Protein AF-A0A524CAQ0-F1 (afdb_monomer_lite)

Radius of gyration: 18.73 Å; chains: 1; bounding box: 38×40×57 Å

Secondary structure (DSSP, 8-state):
--HHHHHHHHHHHHHHHHHTT------TTTSGGGTT-----EEEEEE-TTS-EEEEEEEESSHHHHHHHHHHTT--------------TTTGGGGS----

pLDDT: mean 82.41, std 15.88, range [35.44, 95.94]

Foldseek 3Di:
DCLVVVLVVLLQVVLLCVLVVHDDDFCPPPPPSNPVPPFDWDFDWDADPVRDTDTHDTQDRGSVSVSVVCVVVVNNGDDDDDDDPDPPVVVVVPPDDDDD

Sequence (100 aa):
MNGEIAQIVALTCHANAFLKGEKIDKFYPNNSTCKFCKKISFVEIIKNSQGKSEIGEILASTPDKWFSFLKSNKSKGVRINRIAQSEDDRLNIGFVGQGG

Structure (mmCIF, N/CA/C/O backbone):
data_AF-A0A524CAQ0-F1
#
_entry.id   AF-A0A524CAQ0-F1
#
loop_
_atom_site.group_PDB
_atom_site.id
_atom_site.type_symbol
_atom_site.label_atom_id
_atom_site.label_alt_id
_atom_site.label_comp_id
_atom_site.label_asym_id
_atom_site.label_entity_id
_atom_site.label_seq_id
_atom_site.pdbx_PDB_ins_code
_atom_site.Cartn_x
_atom_site.Cartn_y
_atom_site.Cartn_z
_atom_site.occupancy
_atom_site.B_iso_or_equiv
_atom_site.auth_seq_id
_atom_site.auth_comp_id
_atom_site.auth_asym_id
_atom_site.auth_atom_id
_atom_site.pdbx_PDB_model_num
ATOM 1 N N . MET A 1 1 ? 10.945 -5.297 -16.167 1.00 53.41 1 MET A N 1
ATOM 2 C CA . MET A 1 1 ? 10.601 -3.875 -15.941 1.00 53.41 1 MET A CA 1
ATOM 3 C C . MET A 1 1 ? 9.132 -3.612 -15.564 1.00 53.41 1 MET A C 1
ATOM 5 O O . MET A 1 1 ? 8.784 -2.453 -15.415 1.00 53.41 1 MET A O 1
ATOM 9 N N . ASN A 1 2 ? 8.278 -4.627 -15.334 1.00 71.69 2 ASN A N 1
ATOM 10 C CA . ASN A 1 2 ? 6.864 -4.418 -14.944 1.00 71.69 2 ASN A CA 1
ATOM 11 C C . ASN A 1 2 ? 6.559 -4.779 -13.475 1.00 71.69 2 ASN A C 1
ATOM 13 O O . ASN A 1 2 ? 5.399 -4.753 -13.066 1.00 71.69 2 ASN A O 1
ATOM 17 N N . GLY A 1 3 ? 7.570 -5.161 -12.687 1.00 80.19 3 GLY A N 1
ATOM 18 C CA . GLY A 1 3 ? 7.367 -5.709 -11.342 1.00 80.19 3 GLY A CA 1
ATOM 19 C C . GLY A 1 3 ? 6.862 -4.660 -10.355 1.00 80.19 3 GLY A C 1
ATOM 20 O O . GLY A 1 3 ? 5.936 -4.911 -9.594 1.00 80.19 3 GLY A O 1
ATOM 21 N N . GLU A 1 4 ? 7.419 -3.460 -10.428 1.00 83.88 4 GLU A N 1
ATOM 22 C CA . GLU A 1 4 ? 7.112 -2.323 -9.565 1.00 83.88 4 GLU A CA 1
ATOM 23 C C . GLU A 1 4 ? 5.703 -1.788 -9.843 1.00 83.88 4 GLU A C 1
ATOM 25 O O . GLU A 1 4 ? 4.933 -1.526 -8.922 1.00 83.88 4 GLU A O 1
ATOM 30 N N . ILE A 1 5 ? 5.319 -1.704 -11.121 1.00 86.94 5 ILE A N 1
ATOM 31 C CA . ILE A 1 5 ? 3.960 -1.314 -11.517 1.00 86.94 5 ILE A CA 1
ATOM 32 C C . ILE A 1 5 ? 2.955 -2.354 -11.013 1.00 86.94 5 ILE A C 1
ATOM 34 O O . ILE A 1 5 ? 1.956 -1.988 -10.396 1.00 86.94 5 ILE A O 1
ATOM 38 N N . ALA A 1 6 ? 3.235 -3.648 -11.209 1.00 88.75 6 ALA A N 1
ATOM 39 C CA . ALA A 1 6 ? 2.381 -4.721 -10.703 1.00 88.75 6 ALA A CA 1
ATOM 40 C C . ALA A 1 6 ? 2.240 -4.670 -9.171 1.00 88.75 6 ALA A C 1
ATOM 42 O O . ALA A 1 6 ? 1.135 -4.840 -8.660 1.00 88.75 6 ALA A O 1
ATOM 43 N N . GLN A 1 7 ? 3.321 -4.369 -8.442 1.00 90.50 7 GLN A N 1
ATOM 44 C CA . GLN A 1 7 ? 3.295 -4.184 -6.987 1.00 90.50 7 GLN A CA 1
ATOM 45 C C . GLN A 1 7 ? 2.392 -3.021 -6.568 1.00 90.50 7 GLN A C 1
ATOM 47 O O . GLN A 1 7 ? 1.567 -3.195 -5.674 1.00 90.50 7 GLN A O 1
ATOM 52 N N . ILE A 1 8 ? 2.512 -1.856 -7.211 1.00 91.19 8 ILE A N 1
ATOM 53 C CA . ILE A 1 8 ? 1.704 -0.669 -6.884 1.00 91.19 8 ILE A CA 1
ATOM 54 C C . ILE A 1 8 ? 0.220 -0.920 -7.185 1.00 91.19 8 ILE A C 1
ATOM 56 O O . ILE A 1 8 ? -0.649 -0.563 -6.382 1.00 91.19 8 ILE A O 1
ATOM 60 N N . VAL A 1 9 ? -0.082 -1.572 -8.312 1.00 92.25 9 VAL A N 1
ATOM 61 C CA . VAL A 1 9 ? -1.452 -1.959 -8.681 1.00 92.25 9 VAL A CA 1
ATOM 62 C C . VAL A 1 9 ? -2.031 -2.940 -7.666 1.00 92.25 9 VAL A C 1
ATOM 64 O O . VAL A 1 9 ? -3.096 -2.674 -7.107 1.00 92.25 9 VAL A O 1
ATOM 67 N N . ALA A 1 10 ? -1.315 -4.024 -7.362 1.00 93.06 10 ALA A N 1
ATOM 68 C CA . ALA A 1 10 ? -1.759 -5.018 -6.391 1.00 93.06 10 ALA A CA 1
ATOM 69 C C . ALA A 1 10 ? -1.981 -4.395 -5.007 1.00 93.06 10 ALA A C 1
ATOM 71 O O . ALA A 1 10 ? -3.014 -4.641 -4.386 1.00 93.06 10 ALA A O 1
ATOM 72 N N . LEU A 1 11 ? -1.056 -3.546 -4.551 1.00 94.06 11 LEU A N 1
ATOM 73 C CA . LEU A 1 11 ? -1.140 -2.846 -3.270 1.00 94.06 11 LEU A CA 1
ATOM 74 C C . LEU A 1 11 ? -2.386 -1.959 -3.187 1.00 94.06 11 LEU A C 1
ATOM 76 O O . LEU A 1 11 ? -3.084 -1.965 -2.176 1.00 94.06 11 LEU A O 1
ATOM 80 N N . THR A 1 12 ? -2.685 -1.224 -4.258 1.00 94.38 12 THR A N 1
ATOM 81 C CA . THR A 1 12 ? -3.852 -0.334 -4.327 1.00 94.38 12 THR A CA 1
ATOM 82 C C . THR A 1 12 ? -5.157 -1.121 -4.262 1.00 94.38 12 THR A C 1
ATOM 84 O O . T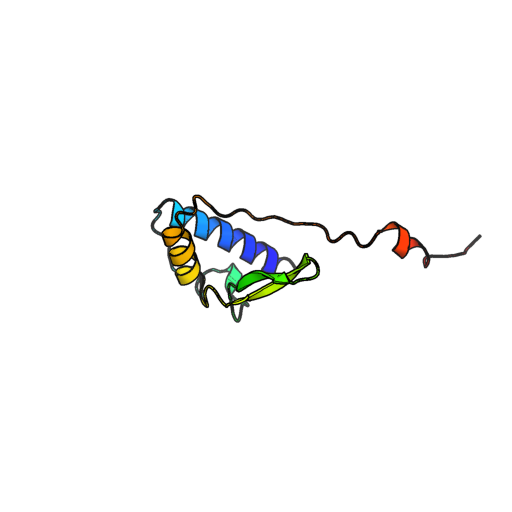HR A 1 12 ? -6.062 -0.756 -3.509 1.00 94.38 12 THR A O 1
ATOM 87 N N . CYS A 1 13 ? -5.259 -2.219 -5.014 1.00 94.00 13 CYS A N 1
ATOM 88 C CA . CYS A 1 13 ? -6.422 -3.103 -4.963 1.00 94.00 13 CYS A CA 1
ATOM 89 C C . CYS A 1 13 ? -6.619 -3.674 -3.552 1.00 94.00 13 CYS A C 1
ATOM 91 O O . CYS A 1 13 ? -7.723 -3.607 -3.013 1.00 94.00 13 CYS A O 1
ATOM 93 N N . HIS A 1 14 ? -5.539 -4.146 -2.924 1.00 94.62 14 HIS A N 1
ATOM 94 C CA . HIS A 1 14 ? -5.568 -4.698 -1.570 1.00 94.62 14 HIS A CA 1
ATOM 95 C C . HIS A 1 14 ? -5.992 -3.666 -0.518 1.00 94.62 14 HIS A C 1
ATOM 97 O O . HIS A 1 14 ? -6.835 -3.951 0.330 1.00 94.62 14 HIS A O 1
ATOM 103 N N . ALA A 1 15 ? -5.446 -2.449 -0.597 1.00 94.44 15 ALA A N 1
ATOM 104 C CA . ALA A 1 15 ? -5.803 -1.357 0.302 1.00 94.44 15 ALA A CA 1
ATOM 105 C C . ALA A 1 15 ? -7.296 -1.019 0.200 1.00 94.44 15 ALA A C 1
ATOM 107 O O . ALA A 1 15 ? -7.971 -0.845 1.210 1.00 94.44 15 ALA A O 1
ATOM 108 N N . ASN A 1 16 ? -7.835 -0.964 -1.019 1.00 95.94 16 ASN A N 1
ATOM 109 C CA . ASN A 1 16 ? -9.248 -0.669 -1.234 1.00 95.94 16 ASN A CA 1
ATOM 110 C C . ASN A 1 16 ? -10.169 -1.788 -0.731 1.00 95.94 16 ASN A C 1
ATOM 112 O O . ASN A 1 16 ? -11.197 -1.482 -0.130 1.00 95.94 16 ASN A O 1
ATOM 1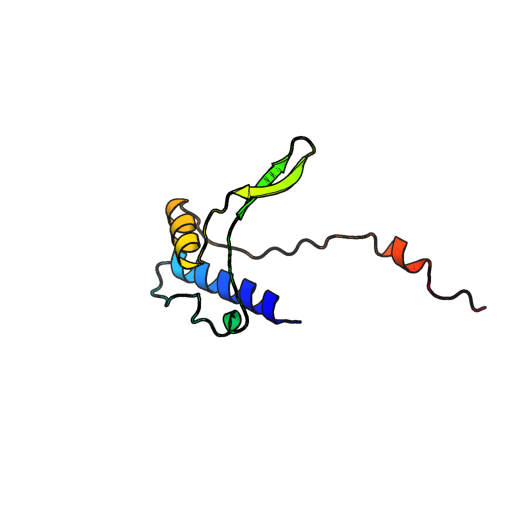16 N N . ALA A 1 17 ? -9.802 -3.057 -0.924 1.00 94.44 17 ALA A N 1
ATOM 117 C CA . ALA A 1 17 ? -10.533 -4.187 -0.349 1.00 94.44 17 ALA A CA 1
ATOM 118 C C . ALA A 1 17 ? -10.555 -4.109 1.192 1.00 94.44 17 ALA A C 1
ATOM 120 O O . ALA A 1 17 ? -11.617 -4.210 1.809 1.00 94.44 17 ALA A O 1
ATOM 121 N N . PHE A 1 18 ? -9.411 -3.792 1.816 1.00 94.81 18 PHE A N 1
ATOM 122 C CA . PHE A 1 18 ? -9.320 -3.594 3.268 1.00 94.81 18 PHE A CA 1
ATOM 123 C C . PHE A 1 18 ? -10.240 -2.475 3.764 1.00 94.81 18 PHE A C 1
ATOM 125 O O . PHE A 1 18 ? -10.967 -2.637 4.746 1.00 94.81 18 PHE A O 1
ATOM 132 N N . LEU A 1 19 ? -10.210 -1.322 3.087 1.00 93.88 19 LEU A N 1
ATOM 133 C CA . LEU A 1 19 ? -10.996 -0.148 3.469 1.00 93.88 19 LEU A CA 1
ATOM 134 C C . LEU A 1 19 ? -12.504 -0.375 3.303 1.00 93.88 19 LEU A C 1
ATOM 136 O O . LEU A 1 19 ? -13.285 0.197 4.060 1.00 93.88 19 LEU A O 1
ATOM 140 N N . LYS A 1 20 ? -12.913 -1.250 2.378 1.00 94.50 20 LYS A N 1
ATOM 141 C CA . LYS A 1 20 ? -14.304 -1.706 2.233 1.00 94.50 20 LYS A CA 1
ATOM 142 C C . LYS A 1 20 ? -14.743 -2.708 3.305 1.00 94.50 20 LYS A C 1
ATOM 144 O O . LYS A 1 20 ? -15.933 -2.985 3.411 1.00 94.50 20 LYS A O 1
ATOM 149 N N . GLY A 1 21 ? -13.817 -3.228 4.111 1.00 92.75 21 GLY A N 1
ATOM 150 C CA . GLY A 1 21 ? -14.102 -4.230 5.139 1.00 92.75 21 GLY A CA 1
ATOM 151 C C . GLY A 1 21 ? -14.108 -5.669 4.624 1.00 92.75 21 GLY A C 1
ATOM 152 O O . GLY A 1 21 ? -14.620 -6.551 5.312 1.00 92.75 21 GLY A O 1
ATOM 153 N N . GLU A 1 22 ? -13.545 -5.924 3.440 1.00 93.12 22 GLU A N 1
ATOM 154 C CA . GLU A 1 22 ? -13.371 -7.284 2.935 1.00 93.12 22 GLU A CA 1
ATOM 155 C C . GLU A 1 22 ? -12.327 -8.036 3.776 1.00 93.12 22 GLU A C 1
ATOM 157 O O . GLU A 1 22 ? -11.340 -7.462 4.249 1.00 93.12 22 GLU A O 1
ATOM 162 N N . LYS A 1 23 ? -12.541 -9.342 3.971 1.00 89.75 23 LYS A N 1
ATOM 163 C CA . LYS A 1 23 ? -11.534 -10.211 4.585 1.00 89.75 23 LYS A CA 1
ATOM 164 C C . LYS A 1 23 ? -10.460 -10.503 3.548 1.00 89.75 23 LYS A C 1
ATOM 166 O O . LYS A 1 23 ? -10.731 -11.177 2.561 1.00 89.75 23 LYS A O 1
ATOM 171 N N . ILE A 1 24 ? -9.259 -10.004 3.796 1.00 90.06 24 ILE A N 1
ATOM 172 C CA . ILE A 1 24 ? -8.103 -10.182 2.922 1.00 90.06 24 ILE A CA 1
ATOM 173 C C . ILE A 1 24 ? -6.920 -10.715 3.724 1.00 90.06 24 ILE A C 1
ATOM 175 O O . ILE A 1 24 ? -6.783 -10.420 4.914 1.00 90.06 24 ILE A O 1
ATOM 179 N N . ASP A 1 25 ? -6.061 -11.480 3.061 1.00 89.81 25 ASP A N 1
ATOM 180 C CA . ASP A 1 25 ? -4.838 -12.003 3.661 1.00 89.81 25 ASP A CA 1
ATOM 181 C C . ASP A 1 25 ? -3.777 -10.908 3.855 1.00 89.81 25 ASP A C 1
ATOM 183 O O . ASP A 1 25 ? -3.924 -9.766 3.420 1.00 89.81 25 ASP A O 1
ATOM 187 N N . LYS A 1 26 ? -2.663 -11.244 4.510 1.00 88.38 26 LYS A N 1
ATOM 188 C CA . LYS A 1 26 ? -1.525 -10.319 4.602 1.00 88.38 26 LYS A CA 1
ATOM 189 C C . LYS A 1 26 ? -0.955 -10.053 3.214 1.00 88.38 26 LYS A C 1
ATOM 191 O O . LYS A 1 26 ? -0.603 -10.991 2.500 1.00 88.38 26 LYS A O 1
ATOM 196 N N . PHE A 1 27 ? -0.788 -8.780 2.864 1.00 89.38 27 PHE A N 1
ATOM 197 C CA . PHE A 1 27 ? -0.239 -8.413 1.557 1.00 89.38 27 PHE A CA 1
ATOM 198 C C . PHE A 1 27 ? 1.245 -8.783 1.438 1.00 89.38 27 PHE A C 1
ATOM 200 O O . PHE A 1 27 ? 1.674 -9.371 0.450 1.00 89.38 27 PHE A O 1
ATOM 207 N N . TYR A 1 28 ? 2.046 -8.461 2.453 1.00 87.81 28 TYR A N 1
ATOM 208 C CA . TYR A 1 28 ? 3.479 -8.747 2.467 1.00 87.81 28 TYR A CA 1
ATOM 209 C C . TYR A 1 28 ? 3.805 -9.749 3.582 1.00 87.81 28 TYR A C 1
ATOM 211 O O . TYR A 1 28 ? 3.305 -9.584 4.696 1.00 87.81 28 TYR A O 1
ATOM 219 N N . PRO A 1 29 ? 4.647 -10.768 3.333 1.00 85.81 29 PRO A N 1
ATOM 220 C CA . PRO A 1 29 ? 5.399 -11.052 2.100 1.00 85.81 29 PRO A CA 1
ATOM 221 C C . PRO A 1 29 ? 4.649 -11.925 1.076 1.00 85.81 29 PRO A C 1
ATOM 223 O O . PRO A 1 29 ? 5.226 -12.313 0.065 1.00 85.81 29 PRO A O 1
ATOM 226 N N . ASN A 1 30 ? 3.384 -12.262 1.332 1.00 86.38 30 ASN A N 1
ATOM 227 C CA . ASN A 1 30 ? 2.715 -13.378 0.659 1.00 86.38 30 ASN A CA 1
ATOM 228 C C . ASN A 1 30 ? 2.240 -13.074 -0.769 1.00 86.38 30 ASN A C 1
ATOM 230 O O . ASN A 1 30 ? 2.026 -14.005 -1.544 1.00 86.38 30 ASN A O 1
ATOM 234 N N . ASN A 1 31 ? 2.052 -11.803 -1.138 1.00 86.81 31 ASN A N 1
ATOM 235 C CA . ASN A 1 31 ? 1.598 -11.471 -2.483 1.00 86.81 31 ASN A CA 1
ATOM 236 C C . ASN A 1 31 ? 2.659 -11.859 -3.526 1.00 86.81 31 ASN A C 1
ATOM 238 O O . ASN A 1 31 ? 3.834 -11.513 -3.401 1.00 86.81 31 ASN A O 1
ATOM 242 N N . SER A 1 32 ? 2.229 -12.526 -4.599 1.00 87.75 32 SER A N 1
ATOM 243 C CA . SER A 1 32 ? 3.092 -12.922 -5.719 1.00 87.75 32 SER A CA 1
ATOM 244 C C . SER A 1 32 ? 3.901 -11.759 -6.314 1.00 87.75 32 SER A C 1
ATOM 246 O O . SER A 1 32 ? 5.050 -11.954 -6.717 1.00 87.75 32 SER A O 1
ATOM 248 N N . THR A 1 33 ? 3.367 -10.532 -6.292 1.00 88.19 33 THR A N 1
ATOM 249 C CA . THR A 1 33 ? 4.078 -9.339 -6.773 1.00 88.19 33 THR A CA 1
ATOM 250 C C . THR A 1 33 ? 5.263 -8.961 -5.881 1.00 88.19 33 THR A C 1
ATOM 252 O O . THR A 1 33 ? 6.175 -8.269 -6.326 1.00 88.19 33 THR A O 1
ATOM 255 N N . CYS A 1 34 ? 5.290 -9.429 -4.631 1.00 87.25 34 CYS A N 1
ATOM 256 C CA . CYS A 1 34 ? 6.337 -9.157 -3.650 1.00 87.25 34 CYS A CA 1
ATOM 257 C C . CYS A 1 34 ? 7.455 -10.210 -3.621 1.00 87.25 34 CYS A C 1
ATOM 259 O O . CYS A 1 34 ? 8.379 -10.057 -2.830 1.00 87.25 34 CYS A O 1
ATOM 261 N N . LYS A 1 35 ? 7.441 -11.228 -4.498 1.00 85.94 35 LYS A N 1
ATOM 262 C CA . LYS A 1 35 ? 8.431 -12.329 -4.499 1.00 85.94 35 LYS A CA 1
ATOM 263 C C . LYS A 1 35 ? 9.894 -11.863 -4.504 1.00 85.94 35 LYS A C 1
ATOM 265 O O . LYS A 1 35 ? 10.739 -12.487 -3.872 1.00 85.94 35 LYS A O 1
ATOM 270 N N . PHE A 1 36 ? 10.186 -10.773 -5.213 1.00 85.00 36 PHE A N 1
ATOM 271 C CA . PHE A 1 36 ? 11.524 -10.169 -5.291 1.00 85.00 36 PHE A CA 1
ATOM 272 C C . PHE A 1 36 ? 11.623 -8.830 -4.538 1.00 85.00 36 PHE A C 1
ATOM 274 O O . PHE A 1 36 ? 12.632 -8.133 -4.627 1.00 85.00 36 PHE A O 1
ATOM 281 N N . CYS A 1 37 ? 10.574 -8.449 -3.805 1.00 85.06 37 CYS A N 1
ATOM 282 C CA . CYS A 1 37 ? 10.535 -7.219 -3.027 1.00 85.06 37 CYS A CA 1
ATOM 283 C C . CYS A 1 37 ? 11.195 -7.455 -1.664 1.00 85.06 37 CYS A C 1
ATOM 285 O O . CYS A 1 37 ? 10.721 -8.268 -0.877 1.00 85.06 37 CYS A O 1
ATOM 287 N N . LYS A 1 38 ? 12.282 -6.734 -1.369 1.00 87.25 38 LYS A N 1
ATOM 288 C CA . LYS A 1 38 ? 12.994 -6.857 -0.082 1.00 87.25 38 LYS A CA 1
ATOM 289 C C . LYS A 1 38 ? 12.325 -6.080 1.053 1.00 87.25 38 LYS A C 1
ATOM 291 O O . LYS A 1 38 ? 12.482 -6.436 2.218 1.00 87.25 38 LYS A O 1
ATOM 296 N N . LYS A 1 39 ? 11.661 -4.970 0.725 1.00 88.38 39 LYS A N 1
ATOM 297 C CA . LYS A 1 39 ? 11.081 -4.042 1.698 1.00 88.38 39 LYS A CA 1
ATOM 298 C C . LYS A 1 39 ? 10.034 -3.160 1.028 1.00 88.38 39 LYS A C 1
ATOM 300 O O . LYS A 1 39 ? 10.248 -2.684 -0.082 1.00 88.38 39 LYS A O 1
ATOM 305 N N . ILE A 1 40 ? 8.961 -2.880 1.762 1.00 89.25 40 ILE A N 1
ATOM 306 C CA . ILE A 1 40 ? 7.979 -1.844 1.439 1.00 89.25 40 ILE A CA 1
ATOM 307 C C . ILE A 1 40 ? 7.907 -0.906 2.641 1.00 89.25 40 ILE A C 1
ATOM 309 O O . ILE A 1 40 ? 7.728 -1.361 3.768 1.00 89.25 40 ILE A O 1
ATOM 313 N N . SER A 1 41 ? 8.060 0.394 2.413 1.00 90.94 41 SER A N 1
ATOM 314 C CA . SER A 1 41 ? 7.909 1.419 3.445 1.00 90.94 41 SER A CA 1
ATOM 315 C C . SER A 1 41 ? 7.069 2.567 2.924 1.00 90.94 41 SER A C 1
ATOM 317 O O . SER A 1 41 ? 7.197 2.957 1.766 1.00 90.94 41 SER A O 1
ATOM 319 N N . PHE A 1 42 ? 6.237 3.107 3.803 1.00 92.69 42 PHE A N 1
ATOM 320 C CA . PHE A 1 42 ? 5.346 4.220 3.527 1.00 92.69 42 PHE A CA 1
ATOM 321 C C . PHE A 1 42 ? 5.865 5.437 4.263 1.00 92.69 42 PHE A C 1
ATOM 323 O O . PHE A 1 42 ? 6.167 5.359 5.455 1.00 92.69 42 PHE A O 1
ATOM 330 N N . VAL A 1 43 ? 5.966 6.541 3.540 1.00 92.50 43 VAL A N 1
ATOM 331 C CA . VAL A 1 43 ? 6.489 7.808 4.037 1.00 92.50 43 VAL A CA 1
ATOM 332 C C . VAL A 1 43 ? 5.484 8.908 3.766 1.00 92.50 43 VAL A C 1
ATOM 334 O O . VAL A 1 43 ? 4.693 8.821 2.823 1.00 92.50 43 VAL A O 1
ATOM 337 N N . GLU A 1 44 ? 5.516 9.935 4.596 1.00 91.25 44 GLU A N 1
ATOM 338 C CA . GLU A 1 44 ? 4.826 11.179 4.310 1.00 91.25 44 GLU A CA 1
ATOM 339 C C . GLU A 1 44 ? 5.610 11.983 3.266 1.00 91.25 44 GLU A C 1
ATOM 341 O O . GLU A 1 44 ? 6.841 11.959 3.246 1.00 91.25 44 GLU A O 1
ATOM 346 N N . ILE A 1 45 ? 4.899 12.687 2.384 1.00 88.94 45 ILE A N 1
ATOM 347 C CA . ILE A 1 45 ? 5.508 13.665 1.479 1.00 88.94 45 ILE A CA 1
ATOM 348 C C . ILE A 1 45 ? 5.161 15.051 2.010 1.00 88.94 45 ILE A C 1
ATOM 350 O O . ILE A 1 45 ? 3.998 15.455 1.967 1.00 88.94 45 ILE A O 1
ATOM 354 N N . ILE A 1 46 ? 6.172 15.774 2.483 1.00 91.12 46 ILE A N 1
ATOM 355 C CA . ILE A 1 46 ? 6.039 17.148 2.977 1.00 91.12 46 ILE A CA 1
ATOM 356 C C . ILE A 1 46 ? 6.596 18.132 1.939 1.00 91.12 46 ILE A C 1
ATOM 358 O O . ILE A 1 46 ? 7.309 17.747 1.010 1.00 91.12 46 ILE A O 1
ATOM 362 N N . LYS A 1 47 ? 6.226 19.412 2.046 1.00 87.81 47 LYS A N 1
ATOM 363 C CA . LYS A 1 47 ? 6.791 20.482 1.213 1.00 87.81 47 LYS A CA 1
ATOM 364 C C . LYS A 1 47 ? 7.786 21.281 2.037 1.00 87.81 47 LYS A C 1
ATOM 366 O O . LYS A 1 47 ? 7.417 21.789 3.092 1.00 87.81 47 LYS A O 1
ATOM 371 N N . ASN A 1 48 ? 8.996 21.453 1.520 1.00 85.94 48 ASN A N 1
ATOM 372 C CA . ASN A 1 48 ? 9.968 22.339 2.148 1.00 85.94 48 ASN A CA 1
ATOM 373 C C . ASN A 1 48 ? 9.629 23.819 1.920 1.00 85.94 48 ASN A C 1
ATOM 375 O O . ASN A 1 48 ? 8.747 24.166 1.129 1.00 85.94 48 ASN A O 1
ATOM 379 N N . SER A 1 49 ? 10.393 24.710 2.558 1.00 83.56 49 SER A N 1
ATOM 380 C CA . SER A 1 49 ? 10.239 26.170 2.452 1.00 83.56 49 SER A CA 1
ATOM 381 C C . SER A 1 49 ? 10.358 26.719 1.021 1.00 83.56 49 SER A C 1
ATOM 383 O O . SER A 1 49 ? 9.952 27.847 0.768 1.00 83.56 49 SER A O 1
ATOM 385 N N . GLN A 1 50 ? 10.887 25.933 0.075 1.00 84.25 50 GLN A N 1
ATOM 386 C CA . GLN A 1 50 ? 11.003 26.283 -1.348 1.00 84.25 50 GLN A CA 1
ATOM 387 C C . GLN A 1 50 ? 9.894 25.641 -2.207 1.00 84.25 50 GLN A C 1
ATOM 389 O O . GLN A 1 50 ? 9.978 25.644 -3.434 1.00 84.25 50 GLN A O 1
ATOM 394 N N . GLY A 1 51 ? 8.879 25.034 -1.582 1.00 83.19 51 GLY A N 1
ATOM 395 C CA . GLY A 1 51 ? 7.748 24.390 -2.253 1.00 83.19 51 GLY A CA 1
ATOM 396 C C . GLY A 1 51 ? 8.063 23.047 -2.922 1.00 83.19 51 GLY A C 1
ATOM 397 O O . GLY A 1 51 ? 7.183 22.484 -3.577 1.00 83.19 51 GLY A O 1
ATOM 398 N N . LYS A 1 52 ? 9.280 22.510 -2.763 1.00 83.00 52 LYS A N 1
ATOM 399 C CA . LYS A 1 52 ? 9.673 21.204 -3.313 1.00 83.00 52 LYS A CA 1
ATOM 400 C C . LYS A 1 52 ? 9.218 20.080 -2.384 1.00 83.00 52 LYS A C 1
ATOM 402 O O . LYS A 1 52 ? 9.241 20.229 -1.165 1.00 83.00 52 LYS A O 1
ATOM 407 N N . SER A 1 53 ? 8.794 18.965 -2.977 1.00 85.81 53 SER A N 1
ATOM 408 C CA . SER A 1 53 ? 8.396 17.765 -2.233 1.00 85.81 53 SER A CA 1
ATOM 409 C C . SER A 1 53 ? 9.623 17.056 -1.665 1.00 85.81 53 SER A C 1
ATOM 411 O O . SER A 1 53 ? 10.584 16.821 -2.396 1.00 85.81 53 SER A O 1
ATOM 413 N N . GLU A 1 54 ? 9.575 16.696 -0.389 1.00 87.25 54 GLU A N 1
ATOM 414 C CA . GLU A 1 54 ? 10.612 15.935 0.305 1.00 87.25 54 GLU A CA 1
ATOM 415 C C . GLU A 1 54 ? 10.002 14.774 1.100 1.00 87.25 54 GLU A C 1
ATOM 417 O O . GLU A 1 54 ? 8.812 14.772 1.429 1.00 87.25 54 GLU A O 1
ATOM 422 N N . ILE A 1 55 ? 10.822 13.752 1.354 1.00 88.25 55 ILE A N 1
ATOM 423 C CA . ILE A 1 55 ? 10.425 12.580 2.135 1.00 88.25 55 ILE A CA 1
ATOM 424 C C . ILE A 1 55 ? 10.448 12.970 3.614 1.00 88.25 55 ILE A C 1
ATOM 426 O O . ILE A 1 55 ? 11.506 13.301 4.144 1.00 88.25 55 ILE A O 1
ATOM 430 N N . GLY A 1 56 ? 9.283 12.923 4.252 1.00 87.50 56 GLY A N 1
ATOM 431 C CA . GLY A 1 56 ? 9.108 13.143 5.682 1.00 87.50 56 GLY A CA 1
ATOM 432 C C . GLY A 1 56 ? 9.226 11.849 6.489 1.00 87.50 56 GLY A C 1
ATOM 433 O O . GLY A 1 56 ? 10.023 10.956 6.187 1.00 87.50 56 GLY A O 1
ATOM 434 N N . GLU A 1 57 ? 8.415 11.743 7.537 1.00 89.12 57 GLU A N 1
ATOM 435 C CA . GLU A 1 57 ? 8.451 10.617 8.468 1.00 89.12 57 GLU A CA 1
ATOM 436 C C . GLU A 1 57 ? 7.953 9.301 7.848 1.00 89.12 57 GLU A C 1
ATOM 438 O O . GLU A 1 57 ? 7.158 9.267 6.903 1.00 89.12 57 GLU A O 1
ATOM 443 N N . ILE A 1 58 ? 8.409 8.178 8.413 1.00 90.56 58 ILE A N 1
ATOM 444 C CA . ILE A 1 58 ? 7.925 6.846 8.041 1.00 90.56 58 ILE A CA 1
ATOM 445 C C . ILE A 1 58 ? 6.565 6.617 8.707 1.00 90.56 58 ILE A C 1
ATOM 447 O O . ILE A 1 58 ? 6.488 6.344 9.902 1.00 90.56 58 ILE A O 1
ATOM 451 N N . LEU A 1 59 ? 5.500 6.639 7.908 1.00 90.06 59 LEU A N 1
ATOM 452 C CA . LEU A 1 59 ? 4.128 6.379 8.351 1.00 90.06 59 LEU A CA 1
ATOM 453 C C . LEU A 1 59 ? 3.895 4.902 8.687 1.00 90.06 59 LEU A C 1
ATOM 455 O O . LEU A 1 59 ? 3.151 4.567 9.606 1.00 90.06 59 LEU A O 1
ATOM 459 N N . ALA A 1 60 ? 4.508 3.993 7.924 1.00 91.75 60 ALA A N 1
ATOM 460 C CA . ALA A 1 60 ? 4.387 2.560 8.164 1.00 91.75 60 ALA A CA 1
ATOM 461 C C . ALA A 1 60 ? 5.544 1.766 7.551 1.00 91.75 60 ALA A C 1
ATOM 463 O O . ALA A 1 60 ? 5.989 2.019 6.432 1.00 91.75 60 ALA A O 1
ATOM 464 N N . SER A 1 61 ? 5.987 0.733 8.267 1.00 88.88 61 SER A N 1
ATOM 465 C CA . SER A 1 61 ? 7.010 -0.210 7.800 1.00 88.88 61 SER A CA 1
ATOM 466 C C . SER A 1 61 ? 6.445 -1.467 7.135 1.00 88.88 61 SER A C 1
ATOM 468 O O . SER A 1 61 ? 7.216 -2.285 6.641 1.00 88.88 61 SER A O 1
ATOM 470 N N . THR A 1 62 ? 5.118 -1.640 7.127 1.00 91.12 62 THR A N 1
ATOM 471 C CA . THR A 1 62 ? 4.437 -2.743 6.436 1.00 91.12 62 THR A CA 1
ATOM 472 C C . THR A 1 62 ? 3.115 -2.278 5.811 1.00 91.12 62 THR A C 1
ATOM 474 O O . THR A 1 62 ? 2.481 -1.360 6.342 1.00 91.12 62 THR A O 1
ATOM 477 N N . PRO A 1 63 ? 2.657 -2.922 4.721 1.00 92.25 63 PRO A N 1
ATOM 478 C CA . PRO A 1 63 ? 1.368 -2.623 4.089 1.00 92.25 63 PRO A CA 1
ATOM 479 C C . PRO A 1 63 ? 0.178 -2.746 5.041 1.00 92.25 63 PRO A C 1
ATOM 481 O O . PRO A 1 63 ? -0.664 -1.861 5.071 1.00 92.25 63 PRO A O 1
ATOM 484 N N . ASP A 1 64 ? 0.144 -3.770 5.897 1.00 91.06 64 ASP A N 1
ATOM 485 C CA . ASP A 1 64 ? -0.974 -3.973 6.831 1.00 91.06 64 ASP A CA 1
ATOM 486 C C . ASP A 1 64 ? -1.076 -2.853 7.884 1.00 91.06 64 ASP A C 1
ATOM 488 O O . ASP A 1 64 ? -2.172 -2.418 8.257 1.00 91.06 64 ASP A O 1
ATOM 492 N N . LYS A 1 65 ? 0.076 -2.332 8.336 1.00 92.75 65 LYS A N 1
ATOM 493 C CA . LYS A 1 65 ? 0.126 -1.156 9.217 1.00 92.75 65 LYS A CA 1
ATOM 494 C C . LYS A 1 65 ? -0.351 0.090 8.484 1.00 92.75 65 LYS A C 1
ATOM 496 O O . LYS A 1 65 ? -1.108 0.874 9.048 1.00 92.75 65 LYS A O 1
ATOM 501 N N . TRP A 1 66 ? 0.038 0.243 7.221 1.00 94.75 66 TRP A N 1
ATOM 502 C CA . TRP A 1 66 ? -0.431 1.347 6.395 1.00 94.75 66 TRP A CA 1
ATOM 503 C C . TRP A 1 66 ? -1.943 1.287 6.147 1.00 94.75 66 TRP A C 1
ATOM 505 O O . TRP A 1 66 ? -2.618 2.303 6.263 1.00 94.75 66 TRP A O 1
ATOM 515 N N . PHE A 1 67 ? -2.516 0.106 5.904 1.00 93.38 67 PHE A N 1
ATOM 516 C CA . PHE A 1 67 ? -3.966 -0.050 5.758 1.00 93.38 67 PHE A CA 1
ATOM 517 C C . PHE A 1 67 ? -4.713 0.335 7.040 1.00 93.38 67 PHE A C 1
ATOM 519 O O . PHE A 1 67 ? -5.721 1.044 6.991 1.00 93.38 67 PHE A O 1
ATOM 526 N N . SER A 1 68 ? -4.185 -0.076 8.197 1.00 92.38 68 SER A N 1
ATOM 527 C CA . SER A 1 68 ? -4.709 0.329 9.507 1.00 92.38 68 SER A CA 1
ATOM 528 C C . SER A 1 68 ? -4.657 1.849 9.694 1.00 92.38 68 SER A C 1
ATOM 530 O O . SER A 1 68 ? -5.648 2.441 10.117 1.00 92.38 68 SER A O 1
ATOM 532 N N . PHE A 1 69 ? -3.548 2.484 9.303 1.00 93.75 69 PHE A N 1
ATOM 533 C CA . PHE A 1 69 ? -3.381 3.940 9.321 1.00 93.75 69 PHE A CA 1
ATOM 534 C C . PHE A 1 69 ? -4.370 4.662 8.387 1.00 93.75 69 PHE A C 1
ATOM 536 O O . PHE A 1 69 ? -4.998 5.650 8.766 1.00 93.75 69 PHE A O 1
ATOM 543 N N . LEU A 1 70 ? -4.591 4.150 7.173 1.00 93.00 70 LEU A N 1
ATOM 544 C CA . LEU A 1 70 ? -5.589 4.706 6.253 1.00 93.00 70 LEU A CA 1
ATOM 545 C C . LEU A 1 70 ? -7.004 4.634 6.841 1.00 93.00 70 LEU A C 1
ATOM 547 O O . LEU A 1 70 ? -7.778 5.588 6.712 1.00 93.00 70 LEU A O 1
ATOM 551 N N . LYS A 1 71 ? -7.329 3.520 7.508 1.00 92.44 71 LYS A N 1
ATOM 552 C CA . LYS A 1 71 ? -8.622 3.311 8.165 1.00 92.44 71 LYS A CA 1
ATOM 553 C C . LYS A 1 71 ? -8.808 4.235 9.369 1.00 92.44 71 LYS A C 1
ATOM 555 O O . LYS A 1 71 ? -9.881 4.823 9.498 1.00 92.44 71 LYS A O 1
ATOM 560 N N . SER A 1 72 ? -7.784 4.423 10.210 1.00 92.31 72 SER A N 1
ATOM 561 C CA . SER A 1 72 ? -7.843 5.378 11.330 1.00 92.31 72 SER A CA 1
ATOM 562 C C . SER A 1 72 ? -8.017 6.818 10.846 1.00 92.31 72 SER A C 1
ATOM 564 O O . SER A 1 72 ? -8.772 7.578 11.447 1.00 92.31 72 SER A O 1
ATOM 566 N N . ASN A 1 73 ? -7.426 7.158 9.698 1.00 91.81 73 ASN A N 1
ATOM 567 C CA . ASN A 1 73 ? -7.587 8.462 9.050 1.00 91.81 73 ASN A CA 1
ATOM 568 C C . ASN A 1 73 ? -8.906 8.615 8.273 1.00 91.81 73 ASN A C 1
ATOM 570 O O . ASN A 1 73 ? -9.091 9.606 7.571 1.00 91.81 73 ASN A O 1
ATOM 574 N N . LYS A 1 74 ? -9.833 7.650 8.378 1.00 92.12 74 LYS A N 1
ATOM 575 C CA . LYS A 1 74 ? -11.141 7.655 7.696 1.00 92.12 74 LYS A CA 1
ATOM 576 C C . LYS A 1 74 ? -11.030 7.794 6.169 1.00 92.12 74 LYS A C 1
ATOM 578 O O . LYS A 1 74 ? -11.908 8.364 5.518 1.00 92.12 74 LYS A O 1
ATOM 583 N N . SER A 1 75 ? -9.958 7.255 5.587 1.00 92.00 75 SER A N 1
ATOM 584 C CA . SER A 1 75 ? -9.752 7.257 4.138 1.00 92.00 75 SER A CA 1
ATOM 585 C C . SER A 1 75 ? -10.798 6.380 3.452 1.00 92.00 75 SER A C 1
ATOM 587 O O . SER A 1 75 ? -11.020 5.241 3.853 1.00 92.00 75 SER A O 1
ATOM 589 N N . LYS A 1 76 ? -11.428 6.893 2.389 1.00 89.88 76 LYS A N 1
ATOM 590 C CA . LYS A 1 76 ? -12.450 6.152 1.622 1.00 89.88 76 LYS A CA 1
ATOM 591 C C . LYS A 1 76 ? -11.860 5.220 0.561 1.00 89.88 76 LYS A C 1
ATOM 593 O O . LYS A 1 76 ? -12.552 4.334 0.073 1.00 89.88 76 LYS A O 1
ATOM 598 N N . GLY A 1 77 ? -10.609 5.447 0.173 1.00 91.56 77 GLY A N 1
ATOM 599 C CA . GLY A 1 77 ? -9.931 4.655 -0.841 1.00 91.56 77 GLY A CA 1
ATOM 600 C C . GLY A 1 77 ? -8.588 5.245 -1.243 1.00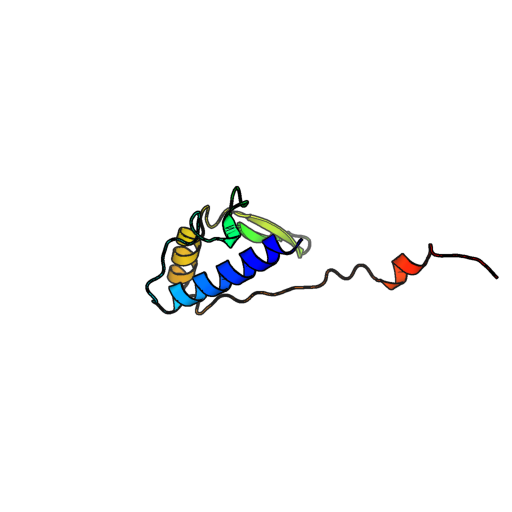 91.56 77 GLY A C 1
ATOM 601 O O . GLY A 1 77 ? -8.271 6.392 -0.933 1.00 91.56 77 GLY A O 1
ATOM 602 N N . VAL A 1 78 ? -7.821 4.438 -1.961 1.00 93.19 78 VAL A N 1
ATOM 603 C CA . VAL A 1 78 ? -6.503 4.749 -2.508 1.00 93.19 78 VAL A CA 1
ATOM 604 C C . VAL A 1 78 ? -6.598 4.754 -4.029 1.00 93.19 78 VAL A C 1
ATOM 606 O O . VAL A 1 78 ? -7.269 3.906 -4.625 1.00 93.19 78 VAL A O 1
ATOM 609 N N . ARG A 1 79 ? -5.918 5.710 -4.665 1.00 92.19 79 ARG A N 1
ATOM 610 C CA . ARG A 1 79 ? -5.810 5.816 -6.123 1.00 92.19 79 ARG A CA 1
ATOM 611 C C . ARG A 1 79 ? -4.351 5.940 -6.524 1.00 92.19 79 ARG A C 1
ATOM 613 O O . ARG A 1 79 ? -3.576 6.608 -5.846 1.00 92.19 79 ARG A O 1
ATOM 620 N N . ILE A 1 80 ? -4.011 5.324 -7.648 1.00 89.44 80 ILE A N 1
ATOM 621 C CA . ILE A 1 80 ? -2.703 5.481 -8.279 1.00 89.44 80 ILE A CA 1
ATOM 622 C C . ILE A 1 80 ? -2.775 6.718 -9.157 1.00 89.44 80 ILE A C 1
ATOM 624 O O . ILE A 1 80 ? -3.711 6.870 -9.942 1.00 89.44 80 ILE A O 1
ATOM 628 N N . ASN A 1 81 ? -1.779 7.584 -9.035 1.00 86.19 81 ASN A N 1
ATOM 629 C CA . ASN A 1 81 ? -1.575 8.683 -9.958 1.00 86.19 81 ASN A CA 1
ATOM 630 C C . ASN A 1 81 ? -0.168 8.573 -10.549 1.00 86.19 81 ASN A C 1
ATOM 632 O O . ASN A 1 81 ? 0.788 8.319 -9.817 1.00 86.19 81 ASN A O 1
ATOM 636 N N . ARG A 1 82 ? -0.044 8.774 -11.863 1.00 80.25 82 ARG A N 1
ATOM 637 C CA . ARG A 1 82 ? 1.242 8.916 -12.547 1.00 80.25 82 ARG A CA 1
ATOM 638 C C . ARG A 1 82 ? 1.320 10.335 -13.077 1.00 80.25 82 ARG A C 1
ATOM 640 O O . ARG A 1 82 ? 0.612 10.685 -14.014 1.00 80.25 82 ARG A O 1
ATOM 647 N N . ILE A 1 83 ? 2.217 11.121 -12.503 1.00 76.19 83 ILE A N 1
ATOM 648 C CA . ILE A 1 83 ? 2.572 12.428 -13.044 1.00 76.19 83 ILE A CA 1
ATOM 649 C C . ILE A 1 83 ? 3.810 12.199 -13.900 1.00 76.19 83 ILE A C 1
ATOM 651 O O . ILE A 1 83 ? 4.834 11.741 -13.394 1.00 76.19 83 ILE A O 1
ATOM 655 N N . ALA A 1 84 ? 3.701 12.450 -15.203 1.00 71.69 84 ALA A N 1
ATOM 656 C CA . ALA A 1 84 ? 4.879 12.482 -16.053 1.00 71.69 84 ALA A CA 1
ATOM 657 C C . ALA A 1 84 ? 5.762 13.638 -15.569 1.00 71.69 84 ALA A C 1
ATOM 659 O O . ALA A 1 84 ? 5.325 14.789 -15.560 1.00 71.69 84 ALA A O 1
ATOM 660 N N . GLN A 1 85 ? 6.983 13.336 -15.135 1.00 60.16 85 GLN A N 1
ATOM 661 C CA . GLN A 1 85 ? 8.014 14.360 -15.073 1.00 60.16 85 GLN A CA 1
ATOM 662 C C . GLN A 1 85 ? 8.368 14.662 -16.522 1.00 60.16 85 GLN A C 1
ATOM 664 O O . GLN A 1 85 ? 9.074 13.894 -17.166 1.00 60.16 85 GLN A O 1
ATOM 669 N N . SER A 1 86 ? 7.765 15.718 -17.060 1.00 51.25 86 SER A N 1
ATOM 670 C CA . SER A 1 86 ? 8.202 16.284 -18.325 1.00 51.25 86 SER A CA 1
ATOM 671 C C . SER A 1 86 ? 9.588 16.868 -18.077 1.00 51.25 86 SER A C 1
ATOM 673 O O . SER A 1 86 ? 9.715 17.997 -17.612 1.00 51.25 86 SER A O 1
ATOM 675 N N . GLU A 1 87 ? 10.632 16.098 -18.361 1.00 53.16 87 GLU A N 1
ATOM 676 C CA . GLU A 1 87 ? 11.755 16.721 -19.045 1.00 53.16 87 GLU A CA 1
ATOM 677 C C . GLU A 1 87 ? 11.210 17.102 -20.419 1.00 53.16 87 GLU A C 1
ATOM 679 O O . GLU A 1 87 ? 10.489 16.329 -21.047 1.00 53.16 87 GLU A O 1
ATOM 684 N N . ASP A 1 88 ? 11.389 18.355 -20.807 1.00 48.84 88 ASP A N 1
ATOM 685 C CA . ASP A 1 88 ? 10.908 18.880 -22.077 1.00 48.84 88 ASP A CA 1
ATOM 686 C C . ASP A 1 88 ? 11.495 17.998 -23.199 1.00 48.84 88 ASP A C 1
ATOM 688 O O . ASP A 1 88 ? 12.677 18.113 -23.516 1.00 48.84 88 ASP A O 1
ATOM 692 N N . ASP A 1 89 ? 10.711 17.077 -23.778 1.00 50.06 89 ASP A N 1
ATOM 693 C CA . ASP A 1 89 ? 11.167 16.150 -24.837 1.00 50.06 89 ASP A CA 1
ATOM 694 C C . ASP A 1 89 ? 11.791 16.913 -26.020 1.00 50.06 89 ASP A C 1
ATOM 696 O O . ASP A 1 89 ? 12.629 16.391 -26.752 1.00 50.06 89 ASP A O 1
ATOM 700 N N . ARG A 1 90 ? 11.434 18.196 -26.167 1.00 54.34 90 ARG A N 1
ATOM 701 C CA . ARG A 1 90 ? 12.019 19.148 -27.116 1.00 54.34 90 ARG A CA 1
ATOM 702 C C . ARG A 1 90 ? 13.514 19.403 -26.907 1.00 54.34 90 ARG A C 1
ATOM 704 O O . ARG A 1 90 ? 14.199 19.697 -27.881 1.00 54.34 90 ARG A O 1
ATOM 711 N N . LEU A 1 91 ? 14.028 19.303 -25.682 1.00 51.25 91 LEU A N 1
ATOM 712 C CA . LEU A 1 91 ? 15.441 19.549 -25.369 1.00 51.25 91 LEU A CA 1
ATOM 713 C C . LEU A 1 91 ? 16.335 18.340 -25.691 1.00 51.25 91 LEU A C 1
ATOM 715 O O . LEU A 1 91 ? 17.521 18.518 -25.956 1.00 51.25 91 LEU A O 1
ATOM 719 N N . ASN A 1 92 ? 15.775 17.127 -25.750 1.00 46.22 92 ASN A N 1
ATOM 720 C CA . ASN A 1 92 ? 16.530 15.893 -26.007 1.00 46.22 92 ASN A CA 1
ATOM 721 C C . ASN A 1 92 ? 16.672 15.531 -27.500 1.00 46.22 92 ASN A C 1
ATOM 723 O O . ASN A 1 92 ? 17.384 14.588 -27.837 1.00 46.22 92 ASN A O 1
ATOM 727 N N . ILE A 1 93 ? 16.060 16.293 -28.416 1.00 51.97 93 ILE A N 1
ATOM 728 C CA . ILE A 1 93 ? 16.166 16.067 -29.875 1.00 51.97 93 ILE A CA 1
ATOM 729 C C . ILE A 1 93 ? 17.420 16.735 -30.483 1.00 51.97 93 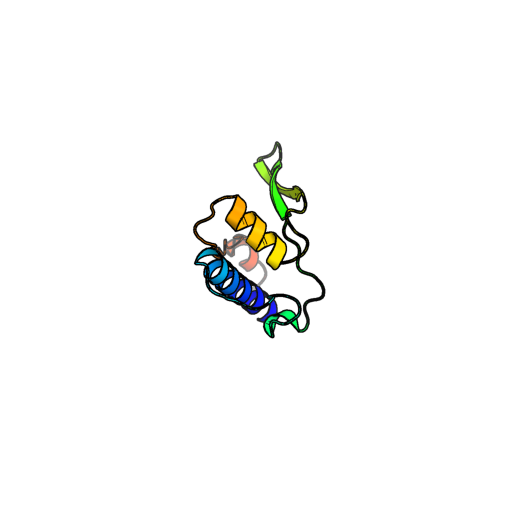ILE A C 1
ATOM 731 O O . ILE A 1 93 ? 17.734 16.532 -31.652 1.00 51.97 93 ILE A O 1
ATOM 735 N N . GLY A 1 94 ? 18.178 17.510 -29.697 1.00 46.72 94 GLY A N 1
ATOM 736 C CA . GLY A 1 94 ? 19.349 18.264 -30.165 1.00 46.72 94 GLY A CA 1
ATOM 737 C C . GLY A 1 94 ? 20.611 17.441 -30.468 1.00 46.72 94 GLY A C 1
ATOM 738 O O . GLY A 1 94 ? 21.623 18.028 -30.835 1.00 46.72 94 GLY A O 1
ATOM 739 N N . PHE A 1 95 ? 20.582 16.112 -30.318 1.00 51.38 95 PHE A N 1
ATOM 740 C CA . PHE A 1 95 ? 21.759 15.246 -30.493 1.00 51.38 95 PHE A CA 1
ATOM 741 C C . PHE A 1 95 ? 21.503 14.011 -31.376 1.00 51.38 95 PHE A C 1
ATOM 743 O O . PHE A 1 95 ? 22.097 12.954 -31.169 1.00 51.38 95 PHE A O 1
ATOM 750 N N . VAL A 1 96 ? 20.645 14.130 -32.396 1.00 48.97 96 VAL A N 1
ATOM 751 C CA . VAL A 1 96 ? 20.478 13.083 -33.419 1.00 48.97 96 VAL A CA 1
ATOM 752 C C . VAL A 1 96 ? 20.656 13.676 -34.824 1.00 48.97 96 VAL A C 1
ATOM 754 O O . VAL A 1 96 ? 19.723 14.212 -35.404 1.00 48.97 96 VAL A O 1
ATOM 757 N N . GLY A 1 97 ? 21.879 13.557 -35.357 1.00 46.03 97 GLY A N 1
ATOM 758 C CA . GLY A 1 97 ? 22.182 13.497 -36.795 1.00 46.03 97 GLY A CA 1
ATOM 759 C C . GLY A 1 97 ? 22.050 14.781 -37.625 1.00 46.03 97 GLY A C 1
ATOM 760 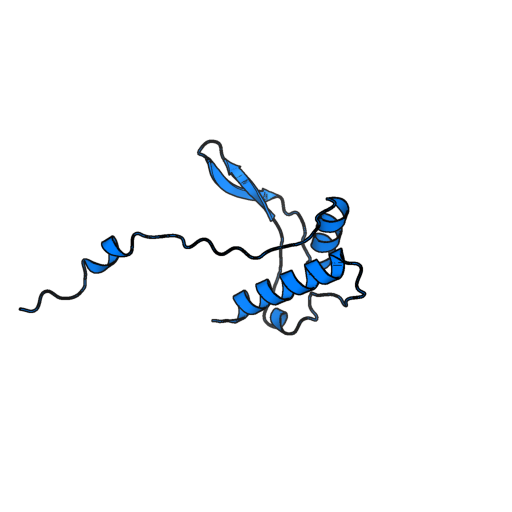O O . GLY A 1 97 ? 21.041 14.983 -38.293 1.00 46.03 97 GLY A O 1
ATOM 761 N N . GLN A 1 98 ? 23.128 15.568 -37.733 1.00 40.31 98 GLN A N 1
ATOM 762 C CA . GLN A 1 98 ? 23.386 16.287 -38.987 1.00 40.31 98 GLN A CA 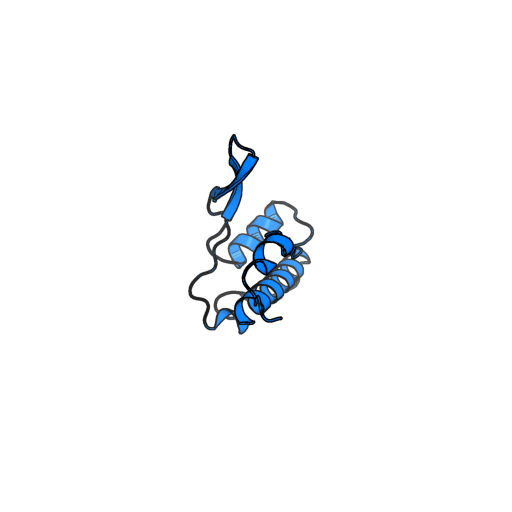1
ATOM 763 C C . GLN A 1 98 ? 23.890 15.274 -40.020 1.00 40.31 98 GLN A C 1
ATOM 765 O O . GLN A 1 98 ? 24.992 14.741 -39.897 1.00 40.31 98 GLN A O 1
ATOM 770 N N . GLY A 1 99 ? 23.056 14.995 -41.015 1.00 43.28 99 GLY A N 1
ATOM 771 C CA . GLY A 1 99 ? 23.390 14.213 -42.196 1.00 43.28 99 GLY A CA 1
ATOM 772 C C . GLY A 1 99 ? 22.486 14.652 -43.338 1.00 43.28 99 GLY A C 1
ATOM 773 O O . GLY A 1 99 ? 21.370 14.155 -43.466 1.00 43.28 99 GLY A O 1
ATOM 774 N N . GLY A 1 100 ? 22.971 15.620 -44.110 1.00 35.44 100 GLY A N 1
ATOM 775 C CA . GLY A 1 100 ? 22.375 16.152 -45.331 1.00 35.44 100 GLY A CA 1
ATOM 776 C C . GLY A 1 100 ? 23.426 16.949 -46.077 1.00 35.44 100 GLY A C 1
ATOM 777 O O . GLY A 1 100 ? 23.981 17.871 -45.441 1.00 35.44 100 GLY A O 1
#